Protein AF-A0A6A1Q1A0-F1 (afdb_monomer_lite)

Secondary structure (DSSP, 8-state):
-PPPPEEE-SSS-HHHHHHHHHHHHTT--HHHHHHHHHHHHHH-TT---EEEEE-TTS-EEEEE--BTTB-EEEEEE--TTT-S-EEEEEE--

Foldseek 3Di:
DQQAKDKDWPDDPPVLRVVLSVCVVVVHDVVVSQVSQLVVCVVVVPDKIKMKIAHRVGDIDMHIHDDPVDFKDWDWDDDPVVNDIDIDIDGHD

Sequence (93 aa):
SSLLPLVLNTWPFKNAIEAVWRTVASGGSLLDAVEMITGIQKYFPKFFGAVIYSNVTGSYDAAYSKLPTFSQFSFIIYNFLKNSPTEEKVHCI

pLDDT: mean 77.07, std 7.82, range [47.56, 91.5]

Structure (mmCIF, N/CA/C/O backbone):
data_AF-A0A6A1Q1A0-F1
#
_entry.id   AF-A0A6A1Q1A0-F1
#
loop_
_atom_site.group_PDB
_atom_site.id
_atom_site.type_symbol
_atom_site.label_atom_id
_atom_site.label_alt_id
_atom_site.label_comp_id
_atom_site.label_asym_id
_atom_site.label_entity_id
_atom_site.label_seq_id
_atom_site.pdbx_PDB_ins_code
_atom_site.Cartn_x
_atom_site.Cartn_y
_atom_site.Cartn_z
_atom_site.occupancy
_atom_site.B_iso_or_equiv
_atom_site.auth_seq_id
_atom_site.auth_comp_id
_atom_site.auth_asym_id
_atom_site.auth_atom_id
_atom_site.pdbx_PDB_model_num
ATOM 1 N N . SER A 1 1 ? 1.023 3.971 -26.079 1.00 47.56 1 SER A N 1
ATOM 2 C CA . SER A 1 1 ? 0.522 3.458 -24.792 1.00 47.56 1 SER A CA 1
ATOM 3 C C . SER A 1 1 ? 1.052 4.372 -23.704 1.00 47.56 1 SER A C 1
ATOM 5 O O . SER A 1 1 ? 2.265 4.432 -23.550 1.00 47.56 1 SER A O 1
ATOM 7 N N . SER A 1 2 ? 0.210 5.178 -23.056 1.00 56.06 2 SER A N 1
ATOM 8 C CA . SER A 1 2 ? 0.619 5.958 -21.881 1.00 56.06 2 SER A CA 1
ATOM 9 C C . SER A 1 2 ? 0.4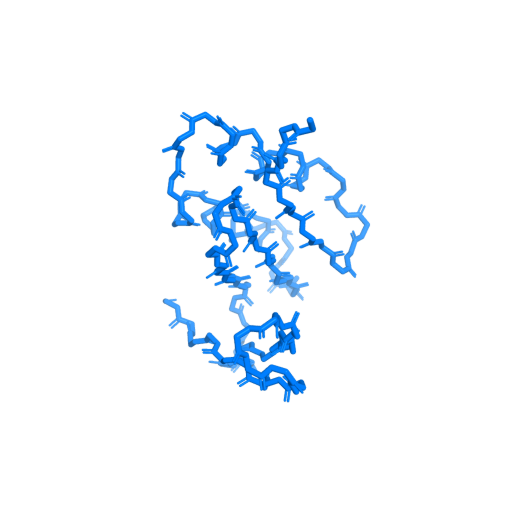27 5.074 -20.656 1.00 56.06 2 SER A C 1
ATOM 11 O O . SER A 1 2 ? -0.694 4.631 -20.405 1.00 56.06 2 SER A O 1
ATOM 13 N N . LEU A 1 3 ? 1.504 4.783 -19.925 1.00 64.44 3 LEU A N 1
ATOM 14 C CA . LEU A 1 3 ? 1.387 4.149 -18.616 1.00 64.44 3 LEU A CA 1
ATOM 15 C C . LEU A 1 3 ? 0.528 5.082 -17.762 1.00 64.44 3 LEU A C 1
ATOM 17 O O . LEU A 1 3 ? 0.806 6.274 -17.700 1.00 64.44 3 LEU A O 1
ATOM 21 N N . LEU A 1 4 ? -0.563 4.569 -17.207 1.00 65.25 4 LEU A N 1
ATOM 22 C CA . LEU A 1 4 ? -1.337 5.277 -16.199 1.00 65.25 4 LEU A CA 1
ATOM 23 C C . LEU A 1 4 ? -0.813 4.841 -14.833 1.00 65.25 4 LEU A C 1
ATOM 25 O O . LEU A 1 4 ? -0.296 3.723 -14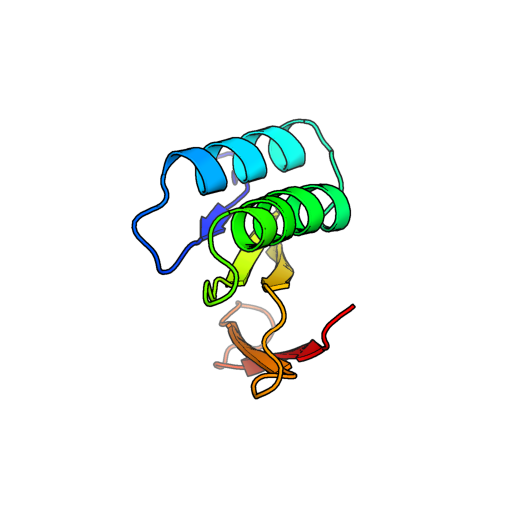.719 1.00 65.25 4 LEU A O 1
ATOM 29 N N . PRO A 1 5 ? -0.923 5.694 -13.804 1.00 72.06 5 PRO A N 1
ATOM 30 C CA . PRO A 1 5 ? -0.660 5.231 -12.460 1.00 72.06 5 PRO A CA 1
ATOM 31 C C . PRO A 1 5 ? -1.514 3.990 -12.143 1.00 72.06 5 PRO A C 1
ATOM 33 O O . PRO A 1 5 ? -2.5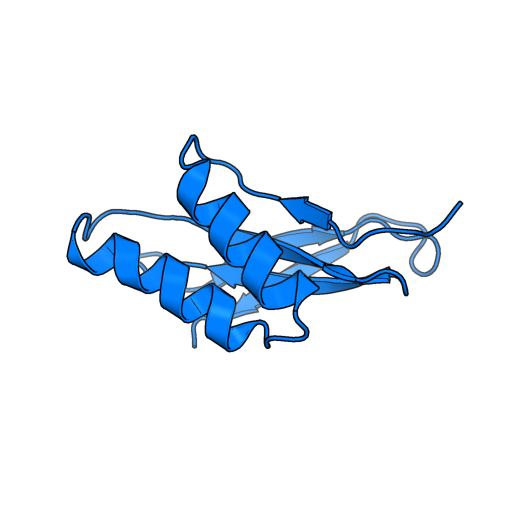48 3.750 -12.771 1.00 72.06 5 PRO A O 1
ATOM 36 N N . LEU A 1 6 ? -1.094 3.189 -11.171 1.00 78.50 6 LEU A N 1
ATOM 37 C CA . LEU A 1 6 ? -1.867 2.054 -10.672 1.00 78.50 6 LEU A CA 1
ATOM 38 C C . LEU A 1 6 ? -2.051 2.222 -9.172 1.00 78.50 6 LEU A C 1
ATOM 40 O O . LEU A 1 6 ? -1.100 2.517 -8.453 1.00 78.50 6 LEU A O 1
ATOM 44 N N . VAL A 1 7 ? -3.283 2.033 -8.710 1.00 75.62 7 VAL A N 1
ATOM 45 C CA . VAL A 1 7 ? -3.629 2.044 -7.291 1.00 75.62 7 VAL A CA 1
ATOM 46 C C . VAL A 1 7 ? -4.301 0.713 -6.973 1.00 75.62 7 VAL A C 1
ATOM 48 O O . VAL A 1 7 ? -5.277 0.337 -7.621 1.00 75.62 7 VAL A O 1
ATOM 51 N N . LEU A 1 8 ? -3.764 -0.008 -5.990 1.00 77.06 8 LEU A N 1
ATOM 52 C CA . LEU A 1 8 ? -4.235 -1.330 -5.579 1.00 77.06 8 LEU A CA 1
ATOM 53 C C . LEU A 1 8 ? -4.770 -1.282 -4.146 1.00 77.06 8 LEU A C 1
ATOM 55 O O . LEU A 1 8 ? -4.129 -0.725 -3.252 1.00 77.06 8 LEU A O 1
ATOM 59 N N . ASN A 1 9 ? -5.924 -1.913 -3.923 1.00 72.62 9 ASN A N 1
ATOM 60 C CA . ASN A 1 9 ? -6.462 -2.198 -2.597 1.00 72.62 9 ASN A CA 1
ATOM 61 C C . ASN A 1 9 ? -6.769 -3.688 -2.426 1.00 72.62 9 ASN A C 1
ATOM 63 O O . ASN A 1 9 ? -7.049 -4.400 -3.386 1.00 72.62 9 ASN A O 1
ATOM 67 N N . THR A 1 10 ? -6.759 -4.156 -1.180 1.00 69.88 10 THR A N 1
ATOM 68 C CA . THR A 1 10 ? -7.060 -5.555 -0.831 1.00 69.88 10 THR A CA 1
ATOM 69 C C . THR A 1 10 ? -8.435 -5.721 -0.166 1.00 69.88 10 THR A C 1
ATOM 71 O O . THR A 1 10 ? -8.701 -6.736 0.473 1.00 69.88 10 THR A O 1
ATOM 74 N N . TRP A 1 11 ? -9.336 -4.739 -0.307 1.00 73.50 11 TRP A N 1
ATOM 75 C CA . TRP A 1 11 ? -10.626 -4.677 0.402 1.00 73.50 11 TRP A CA 1
ATOM 76 C C . TRP A 1 11 ? -11.776 -4.115 -0.457 1.00 73.50 11 TRP A C 1
ATOM 78 O O . TRP A 1 11 ? -11.540 -3.408 -1.437 1.00 73.50 11 TRP A O 1
ATOM 88 N N . PRO A 1 12 ? -13.052 -4.334 -0.078 1.00 73.44 12 PRO A N 1
ATOM 89 C CA . PRO A 1 12 ? -14.216 -3.949 -0.888 1.00 73.44 12 PRO A CA 1
ATOM 90 C C . PRO A 1 12 ? -14.653 -2.468 -0.759 1.00 73.44 12 PRO A C 1
ATOM 92 O O . PRO A 1 12 ? -15.814 -2.143 -0.990 1.00 73.44 12 PRO A O 1
ATOM 95 N N . PHE A 1 13 ? -13.748 -1.541 -0.428 1.00 74.19 13 PHE A N 1
ATOM 96 C CA . PHE A 1 13 ? -14.035 -0.095 -0.318 1.00 74.19 13 PHE A CA 1
ATOM 97 C C . PHE A 1 13 ? -13.660 0.640 -1.610 1.00 74.19 13 PHE A C 1
ATOM 99 O O . PHE A 1 13 ? -12.636 1.319 -1.687 1.00 74.19 13 PHE A O 1
ATOM 106 N N . LYS A 1 14 ? -14.506 0.501 -2.637 1.00 77.75 14 LYS A N 1
ATOM 107 C CA . LYS A 1 14 ? -14.281 1.087 -3.973 1.00 77.75 14 LYS A CA 1
ATOM 108 C C . LYS A 1 14 ? -14.205 2.619 -3.956 1.00 77.75 14 LYS A C 1
ATOM 110 O O . LYS A 1 14 ? -13.340 3.195 -4.600 1.00 77.75 14 LYS A O 1
ATOM 115 N N . ASN A 1 15 ? -15.042 3.281 -3.160 1.00 79.75 15 ASN A N 1
ATOM 116 C CA . ASN A 1 15 ? -15.048 4.748 -3.094 1.00 79.75 15 ASN A CA 1
ATOM 117 C C . ASN A 1 15 ? -13.740 5.304 -2.514 1.00 79.75 15 ASN A C 1
ATOM 119 O O . ASN A 1 15 ? -13.261 6.344 -2.952 1.00 79.75 15 ASN A O 1
ATOM 123 N N . ALA A 1 16 ? -13.144 4.593 -1.551 1.00 72.50 16 ALA A N 1
ATOM 124 C CA . ALA A 1 16 ? -11.870 4.990 -0.962 1.00 72.50 16 ALA A CA 1
ATOM 125 C C . ALA A 1 16 ? -10.739 4.911 -1.994 1.00 72.50 16 ALA A C 1
ATOM 127 O O . ALA A 1 16 ? -9.929 5.827 -2.087 1.00 72.50 16 ALA A O 1
ATOM 128 N N . ILE A 1 17 ? -10.715 3.848 -2.809 1.00 77.12 17 ILE A N 1
ATOM 129 C CA . ILE A 1 17 ? -9.669 3.689 -3.822 1.00 77.12 17 ILE A CA 1
ATOM 130 C C . ILE A 1 17 ? -9.833 4.661 -4.990 1.00 77.12 17 ILE A C 1
ATOM 132 O O . ILE A 1 17 ? -8.842 5.161 -5.511 1.00 77.12 17 ILE A O 1
ATOM 136 N N . GLU A 1 18 ? -11.072 4.996 -5.353 1.00 81.56 18 GLU A N 1
ATOM 137 C CA . GLU A 1 18 ? -11.357 6.038 -6.340 1.00 81.56 18 GLU A CA 1
ATOM 138 C C . GLU A 1 18 ? -10.916 7.424 -5.849 1.00 81.56 18 GLU A C 1
ATOM 140 O O . GLU A 1 18 ? -10.356 8.202 -6.619 1.00 81.56 18 GLU A O 1
ATOM 145 N N . ALA A 1 19 ? -11.127 7.732 -4.568 1.00 78.38 19 ALA A N 1
ATOM 146 C CA . ALA A 1 19 ? -10.675 8.990 -3.984 1.00 78.38 19 ALA A CA 1
ATOM 147 C C . ALA A 1 19 ? -9.141 9.089 -3.990 1.00 78.38 19 ALA A C 1
ATOM 149 O O . ALA A 1 19 ? -8.601 10.089 -4.459 1.00 78.38 19 ALA A O 1
ATOM 150 N N . VAL A 1 20 ? -8.441 8.020 -3.589 1.00 77.38 20 VAL A N 1
ATOM 151 C CA . VAL A 1 20 ? -6.973 7.950 -3.674 1.00 77.38 20 VAL A CA 1
ATOM 152 C C . VAL A 1 20 ? -6.493 8.106 -5.117 1.00 77.38 20 VAL A C 1
ATOM 154 O O . VAL A 1 20 ? -5.589 8.897 -5.380 1.00 77.38 20 VAL A O 1
ATOM 157 N N . TRP A 1 21 ? -7.123 7.407 -6.067 1.00 80.94 21 TRP A N 1
ATOM 158 C CA . TRP A 1 21 ? -6.823 7.554 -7.490 1.00 80.94 21 TRP A CA 1
ATOM 159 C C . TRP A 1 21 ? -6.926 9.007 -7.948 1.00 80.94 21 TRP A C 1
ATOM 161 O O . TRP A 1 21 ? -5.998 9.514 -8.568 1.00 80.94 21 TRP A O 1
ATOM 171 N N . ARG A 1 22 ? -8.035 9.684 -7.628 1.00 82.69 22 ARG A N 1
ATOM 172 C CA . ARG A 1 22 ? -8.263 11.082 -8.014 1.00 82.69 22 ARG A CA 1
ATOM 173 C C . ARG A 1 22 ? -7.203 12.006 -7.425 1.00 82.69 22 ARG A C 1
ATOM 175 O O . ARG A 1 22 ? -6.653 12.805 -8.175 1.00 82.69 22 ARG A O 1
ATOM 182 N N . THR A 1 23 ? -6.885 11.859 -6.136 1.00 79.69 23 THR A N 1
ATOM 183 C CA . THR A 1 23 ? -5.845 12.643 -5.453 1.00 79.69 23 THR A CA 1
ATOM 184 C C . THR A 1 23 ? -4.511 12.523 -6.179 1.00 79.69 23 THR A C 1
ATOM 186 O O . THR A 1 23 ? -3.914 13.532 -6.560 1.00 79.69 23 THR A O 1
ATOM 189 N N . VAL A 1 24 ? -4.075 11.295 -6.457 1.00 74.50 24 VAL A N 1
ATOM 190 C CA . VAL A 1 24 ? -2.770 11.067 -7.081 1.00 74.50 24 VAL A CA 1
ATOM 191 C C . VAL A 1 24 ? -2.771 11.444 -8.567 1.00 74.50 24 VAL A C 1
ATOM 193 O O . VAL A 1 24 ? -1.813 12.038 -9.056 1.00 74.50 24 VAL A O 1
ATOM 196 N N . ALA A 1 25 ? -3.869 11.193 -9.286 1.00 77.81 25 ALA A N 1
ATOM 197 C CA . ALA A 1 25 ? -4.035 11.613 -10.677 1.00 77.81 25 ALA A CA 1
ATOM 198 C C . ALA A 1 25 ? -4.033 13.144 -10.840 1.00 77.81 25 ALA A C 1
ATOM 200 O O . ALA A 1 25 ? -3.601 13.639 -11.878 1.00 77.81 25 ALA A O 1
ATOM 201 N N . SER A 1 26 ? -4.470 13.897 -9.823 1.00 80.25 26 SER A N 1
ATOM 202 C CA . SER A 1 26 ? -4.387 15.364 -9.800 1.00 80.25 26 SER A CA 1
ATOM 203 C C . SER A 1 26 ? -3.023 15.921 -9.368 1.00 80.25 26 SER A C 1
ATOM 205 O O . SER A 1 26 ? -2.873 17.135 -9.275 1.00 80.25 26 SER A O 1
ATOM 207 N N . GLY A 1 27 ? -2.029 15.062 -9.112 1.00 75.06 27 GLY A N 1
ATOM 208 C CA . GLY A 1 27 ? -0.699 15.468 -8.642 1.00 75.06 27 GLY A CA 1
ATOM 209 C C . GLY A 1 27 ? -0.583 15.638 -7.124 1.00 75.06 27 GLY A C 1
ATOM 210 O O . GLY A 1 27 ? 0.393 16.220 -6.656 1.00 75.06 27 GLY A O 1
ATOM 211 N N . GLY A 1 28 ? -1.563 15.146 -6.359 1.00 71.81 28 GLY A N 1
ATOM 212 C CA . GLY A 1 28 ? -1.509 15.086 -4.899 1.00 71.81 28 GLY A CA 1
ATOM 213 C C . GLY A 1 28 ? -0.465 14.086 -4.397 1.00 71.81 28 GLY A C 1
ATOM 214 O O . GLY A 1 28 ? -0.023 13.193 -5.125 1.00 71.81 28 GLY A O 1
ATOM 215 N N . SER A 1 29 ? -0.057 14.250 -3.142 1.00 70.94 29 SER A N 1
ATOM 216 C CA . SER A 1 29 ? 0.975 13.431 -2.512 1.00 70.94 29 SER A CA 1
ATOM 217 C C . SER A 1 29 ? 0.416 12.112 -1.970 1.00 70.94 29 SER A C 1
ATOM 219 O O . SER A 1 29 ? -0.789 11.943 -1.769 1.00 70.94 29 SER A O 1
ATOM 221 N N . LEU A 1 30 ? 1.306 11.159 -1.684 1.00 68.25 30 LEU A N 1
ATOM 222 C CA . LEU A 1 30 ? 0.914 9.919 -1.015 1.00 68.25 30 LEU A CA 1
ATOM 223 C C . LEU A 1 30 ? 0.366 10.181 0.395 1.00 68.25 30 LEU A C 1
ATOM 225 O O . LEU A 1 30 ? -0.530 9.471 0.839 1.00 68.25 30 LEU A O 1
ATOM 229 N N . LEU A 1 31 ? 0.873 11.216 1.074 1.00 69.62 31 LEU A N 1
ATOM 230 C CA . LEU A 1 31 ? 0.405 11.626 2.396 1.00 69.62 31 LEU A CA 1
ATOM 231 C C . LEU A 1 31 ? -1.088 11.980 2.365 1.00 69.62 31 LEU A C 1
ATOM 233 O O . LEU A 1 31 ? -1.847 11.487 3.195 1.00 69.62 31 LEU A O 1
ATOM 237 N N . ASP A 1 32 ? -1.521 12.712 1.336 1.00 72.00 32 ASP A N 1
ATOM 238 C CA . ASP A 1 32 ? -2.929 13.081 1.134 1.00 72.00 32 ASP A CA 1
ATOM 239 C C . ASP A 1 32 ? -3.821 11.837 0.943 1.00 72.00 32 ASP A C 1
ATOM 241 O O . ASP A 1 32 ? -4.958 11.773 1.415 1.00 72.00 32 ASP A O 1
ATOM 245 N N . ALA A 1 33 ? -3.297 10.802 0.277 1.00 69.56 33 ALA A N 1
ATOM 246 C CA . ALA A 1 33 ? -3.981 9.518 0.133 1.00 69.56 33 ALA A CA 1
ATOM 247 C C . ALA A 1 33 ? -4.039 8.727 1.455 1.00 69.56 33 ALA A C 1
ATOM 249 O O . ALA A 1 33 ? -5.048 8.074 1.734 1.00 69.56 33 ALA A O 1
ATOM 250 N N . VAL A 1 34 ? -2.989 8.796 2.284 1.00 68.31 34 VAL A N 1
ATOM 251 C CA . VAL A 1 34 ? -2.947 8.162 3.615 1.00 68.31 34 VAL A CA 1
ATOM 252 C C . VAL A 1 34 ? -3.998 8.771 4.533 1.00 68.31 34 VAL A C 1
ATOM 254 O O . VAL A 1 34 ? -4.741 8.032 5.181 1.00 68.31 34 VAL A O 1
ATOM 257 N N . GLU A 1 35 ? -4.101 10.100 4.562 1.00 72.62 35 GLU A N 1
ATOM 258 C CA . GLU A 1 35 ? -5.077 10.820 5.385 1.00 72.62 35 GLU A CA 1
ATOM 259 C C . GLU A 1 35 ? -6.524 10.419 5.062 1.00 72.62 35 GLU A C 1
ATOM 261 O O . GLU A 1 35 ? -7.371 10.309 5.953 1.00 72.62 35 GLU A O 1
ATOM 266 N N . MET A 1 36 ? -6.819 10.098 3.799 1.00 69.69 36 MET A N 1
ATOM 267 C CA . MET A 1 36 ? -8.134 9.570 3.429 1.00 69.69 36 MET A CA 1
ATOM 268 C C . MET A 1 36 ? -8.399 8.172 4.008 1.00 69.69 36 MET A C 1
ATOM 270 O O . MET A 1 36 ? -9.518 7.887 4.442 1.00 69.69 36 MET A O 1
ATOM 274 N N . ILE A 1 37 ? -7.389 7.298 4.049 1.00 70.06 37 ILE A N 1
ATOM 275 C CA . ILE A 1 37 ? -7.509 5.944 4.615 1.00 70.06 37 ILE A CA 1
ATOM 276 C C . ILE A 1 37 ? -7.648 6.012 6.140 1.00 70.06 37 ILE A C 1
ATOM 278 O O . ILE A 1 37 ? -8.484 5.310 6.713 1.00 70.06 37 ILE A O 1
ATOM 282 N N . THR A 1 38 ? -6.876 6.869 6.815 1.00 68.81 38 THR A N 1
ATOM 283 C CA . THR A 1 38 ? -6.993 7.067 8.271 1.00 68.81 38 THR A CA 1
ATOM 284 C C . THR A 1 38 ? -8.339 7.693 8.645 1.00 68.81 38 THR A C 1
ATOM 286 O O . THR A 1 38 ? -8.910 7.348 9.681 1.00 68.81 38 THR A O 1
ATOM 289 N N . GLY A 1 39 ? -8.934 8.501 7.761 1.00 71.25 39 GLY A N 1
ATOM 290 C CA . GLY A 1 39 ? -10.307 8.989 7.899 1.00 71.25 39 GLY A CA 1
ATOM 291 C C . GLY A 1 39 ? -11.355 7.875 8.048 1.00 71.25 39 GLY A C 1
ATOM 292 O O . GLY A 1 39 ? -12.324 8.041 8.790 1.00 71.25 39 GLY A O 1
ATOM 293 N N . ILE A 1 40 ? -11.147 6.706 7.428 1.00 71.00 40 ILE A N 1
ATOM 294 C CA . ILE A 1 40 ? -12.027 5.532 7.588 1.00 71.00 40 ILE A CA 1
ATOM 295 C C . ILE A 1 40 ? -11.934 4.977 9.012 1.00 71.00 40 ILE A C 1
ATOM 297 O O . ILE A 1 40 ? -12.953 4.581 9.583 1.00 71.00 40 ILE A O 1
ATOM 301 N N . GLN A 1 41 ? -10.746 5.002 9.627 1.00 70.88 41 GLN A N 1
ATOM 302 C CA . GLN A 1 41 ? -10.550 4.507 10.994 1.00 70.88 41 GLN A CA 1
ATOM 303 C C . GLN A 1 41 ? -11.331 5.312 12.035 1.00 70.88 41 GLN A C 1
ATOM 305 O O . GLN A 1 41 ? -11.704 4.763 13.069 1.00 70.88 41 GLN A O 1
ATOM 310 N N . LYS A 1 42 ? -11.661 6.579 11.750 1.00 75.75 42 LYS A N 1
ATOM 311 C CA . LYS A 1 42 ? -12.540 7.383 12.611 1.00 75.75 42 LYS A CA 1
ATOM 312 C C . LYS A 1 42 ? -13.925 6.749 12.788 1.00 75.75 42 LYS A C 1
ATOM 314 O O . LYS A 1 42 ? -14.498 6.832 13.870 1.00 75.75 42 LYS A O 1
ATOM 319 N N . TYR A 1 43 ? -14.455 6.121 11.739 1.00 79.19 43 TYR A N 1
ATOM 320 C CA . TYR A 1 43 ? -15.770 5.469 11.749 1.00 79.19 43 TYR A CA 1
ATOM 321 C C . TYR A 1 43 ? -15.671 3.960 12.004 1.00 79.19 43 TYR A C 1
ATOM 323 O O . TYR A 1 43 ? -16.589 3.359 12.558 1.00 79.19 43 TYR A O 1
ATOM 331 N N . PHE A 1 44 ? -14.539 3.356 11.643 1.00 77.62 44 PHE A N 1
ATOM 332 C CA . PHE A 1 44 ? -14.256 1.935 11.805 1.00 77.62 44 PHE A CA 1
ATOM 333 C C . PHE A 1 44 ? -12.914 1.752 12.535 1.00 77.62 44 PHE A C 1
ATOM 335 O O . PHE A 1 44 ? -11.911 1.434 11.907 1.00 77.62 44 PHE A O 1
ATOM 342 N N . PRO A 1 45 ? -12.853 1.907 13.869 1.00 74.81 45 PRO A N 1
ATOM 343 C CA . PRO A 1 45 ? -11.589 1.941 14.625 1.00 74.81 45 PRO A CA 1
ATOM 344 C C . PRO A 1 45 ? -10.790 0.628 14.619 1.00 74.81 45 PRO A C 1
ATOM 346 O O . PRO A 1 45 ? -9.629 0.605 15.011 1.00 74.81 45 PRO A O 1
ATOM 349 N N . LYS A 1 46 ? -11.398 -0.475 14.170 1.00 73.88 46 LYS A N 1
ATOM 350 C CA . LYS A 1 46 ? -10.732 -1.773 13.958 1.00 73.88 46 LYS A CA 1
ATOM 351 C C . LYS A 1 46 ? -10.380 -2.031 12.489 1.00 73.88 46 LYS A C 1
ATOM 353 O O . LYS A 1 46 ? -9.975 -3.137 12.146 1.00 73.88 46 LYS A O 1
ATOM 358 N N . PHE A 1 47 ? -10.592 -1.049 11.615 1.00 75.75 47 PHE A N 1
ATOM 359 C CA . PHE A 1 47 ? -10.296 -1.168 10.198 1.00 75.75 47 PHE A CA 1
ATOM 360 C C . PHE A 1 47 ? -8.788 -1.245 9.973 1.00 75.75 47 PHE A C 1
ATOM 362 O O . PHE A 1 47 ? -8.027 -0.410 10.470 1.00 75.75 47 PHE A O 1
ATOM 369 N N . PHE A 1 48 ? -8.406 -2.251 9.190 1.00 77.31 48 PHE A N 1
ATOM 370 C CA . PHE A 1 48 ? -7.089 -2.388 8.602 1.00 77.31 48 PHE A CA 1
ATOM 371 C C . PHE A 1 48 ? -7.189 -2.242 7.080 1.00 77.31 48 PHE A C 1
ATOM 373 O O . PHE A 1 48 ? -7.962 -2.960 6.444 1.00 77.31 48 PHE A O 1
ATOM 380 N N . GLY A 1 49 ? -6.376 -1.366 6.499 1.00 76.44 49 GLY A N 1
ATOM 381 C CA . GLY A 1 49 ? -6.192 -1.238 5.059 1.00 76.44 49 GLY A CA 1
ATOM 382 C C . GLY A 1 49 ? -4.813 -0.675 4.719 1.00 76.44 49 GLY A C 1
ATOM 383 O O . GLY A 1 49 ? -4.297 0.167 5.441 1.00 76.44 49 GLY A O 1
ATOM 384 N N . ALA A 1 50 ? -4.224 -1.145 3.624 1.00 80.06 50 ALA A N 1
ATOM 385 C CA . ALA A 1 50 ? -2.954 -0.716 3.044 1.00 80.06 50 ALA A CA 1
ATOM 386 C C . ALA A 1 50 ? -2.999 -0.482 1.518 1.00 80.06 50 ALA A C 1
ATOM 388 O O . ALA A 1 50 ? -3.333 -1.391 0.756 1.00 80.06 50 ALA A O 1
ATOM 389 N N . VAL A 1 51 ? -2.796 0.753 1.062 1.00 79.25 51 VAL A N 1
ATOM 390 C CA . VAL A 1 51 ? -2.840 1.121 -0.358 1.00 79.25 51 VAL A CA 1
ATOM 391 C C . VAL A 1 51 ? -1.433 1.096 -0.919 1.00 79.25 51 VAL A C 1
ATOM 393 O O . VAL A 1 51 ? -0.511 1.608 -0.291 1.00 79.25 51 VAL A O 1
ATOM 396 N N . ILE A 1 52 ? -1.291 0.526 -2.112 1.00 83.69 52 ILE A N 1
ATOM 397 C CA . ILE A 1 52 ? -0.050 0.554 -2.886 1.00 83.69 52 ILE A CA 1
ATOM 398 C C . ILE A 1 52 ? -0.316 1.363 -4.150 1.00 83.69 52 ILE A C 1
ATOM 400 O O . ILE A 1 52 ? -1.310 1.139 -4.847 1.00 83.69 52 ILE A O 1
ATOM 404 N N . TYR A 1 53 ? 0.577 2.299 -4.433 1.00 80.88 53 TYR A N 1
ATOM 405 C CA . TYR A 1 53 ? 0.544 3.171 -5.592 1.00 80.88 53 TYR A CA 1
ATOM 406 C C . TYR A 1 53 ? 1.801 2.969 -6.436 1.00 80.88 53 TYR A C 1
ATOM 408 O O . TYR A 1 53 ? 2.896 2.832 -5.897 1.00 80.88 53 TYR A O 1
ATOM 416 N N . SER A 1 54 ? 1.660 3.014 -7.759 1.00 81.94 54 SER A N 1
ATOM 417 C CA . SER A 1 54 ? 2.784 3.188 -8.676 1.00 81.94 54 SER A CA 1
ATOM 418 C C . SER A 1 54 ? 2.492 4.256 -9.718 1.00 81.94 54 SER A C 1
ATOM 420 O O . SER A 1 54 ? 1.396 4.299 -10.277 1.00 81.94 54 SER A O 1
ATOM 422 N N . ASN A 1 55 ? 3.483 5.085 -10.027 1.00 76.31 55 ASN A N 1
ATOM 423 C CA . ASN A 1 55 ? 3.393 6.101 -11.064 1.00 76.31 55 ASN A CA 1
ATOM 424 C C . ASN A 1 55 ? 3.771 5.546 -12.451 1.00 76.31 55 ASN A C 1
ATOM 426 O O . ASN A 1 55 ? 4.200 4.403 -12.616 1.00 76.31 55 ASN A O 1
ATOM 430 N N . VAL A 1 56 ? 3.654 6.404 -13.463 1.00 77.44 56 VAL A N 1
ATOM 431 C CA . VAL A 1 56 ? 3.916 6.064 -14.871 1.00 77.44 56 VAL A CA 1
ATOM 432 C C . VAL A 1 56 ? 5.393 5.789 -15.172 1.00 77.44 56 VAL A C 1
ATOM 434 O O . VAL A 1 56 ? 5.705 5.172 -16.186 1.00 77.44 56 VAL A O 1
ATOM 437 N N . THR A 1 57 ? 6.305 6.236 -14.303 1.00 80.00 57 THR A N 1
ATOM 438 C CA . THR A 1 57 ? 7.749 5.983 -14.413 1.00 80.00 57 THR A CA 1
ATOM 439 C C . THR A 1 57 ? 8.177 4.713 -13.675 1.00 80.00 57 THR A C 1
ATOM 441 O O . THR A 1 57 ? 9.360 4.385 -13.672 1.00 80.00 57 THR A O 1
ATOM 444 N N . GLY A 1 58 ? 7.239 3.991 -13.050 1.00 76.06 58 GLY A N 1
ATOM 445 C CA . GLY A 1 58 ? 7.509 2.776 -12.282 1.00 76.06 58 GLY A CA 1
ATOM 446 C C . GLY A 1 58 ? 7.990 3.018 -10.849 1.00 76.06 58 GLY A C 1
ATOM 447 O O . GLY A 1 58 ? 8.347 2.060 -10.167 1.00 76.06 58 GLY A O 1
ATOM 448 N N . SER A 1 59 ? 7.993 4.266 -10.372 1.00 81.44 59 SER A N 1
ATOM 449 C CA . SER A 1 59 ? 8.162 4.559 -8.946 1.00 81.44 59 SER A CA 1
ATOM 450 C C . SER A 1 59 ? 6.916 4.098 -8.202 1.00 81.44 59 SER A C 1
ATOM 452 O O . SER A 1 59 ? 5.805 4.247 -8.708 1.00 81.44 59 SER A O 1
ATOM 454 N N . TYR A 1 60 ? 7.091 3.553 -7.008 1.00 83.38 60 TYR A N 1
ATOM 455 C CA . TYR A 1 60 ? 6.004 3.021 -6.200 1.00 83.38 60 TYR A CA 1
ATOM 456 C C . TYR A 1 60 ? 6.140 3.467 -4.754 1.00 83.38 60 TYR A C 1
ATOM 458 O O . TYR A 1 60 ? 7.238 3.778 -4.298 1.00 83.38 60 TYR A O 1
ATOM 466 N N . ASP A 1 61 ? 5.016 3.477 -4.051 1.00 82.75 61 ASP A N 1
ATOM 467 C CA . ASP A 1 61 ? 4.956 3.748 -2.623 1.00 82.75 61 ASP A CA 1
ATOM 468 C C . ASP A 1 61 ? 3.717 3.079 -2.014 1.00 82.75 61 ASP A C 1
ATOM 470 O O . ASP A 1 61 ? 2.806 2.653 -2.734 1.00 82.75 61 ASP A O 1
ATOM 474 N N . ALA A 1 62 ? 3.676 2.957 -0.693 1.00 83.88 62 ALA A N 1
ATOM 475 C CA . ALA A 1 62 ? 2.559 2.352 0.006 1.00 83.88 62 ALA A CA 1
ATOM 476 C C . ALA A 1 62 ? 2.257 3.050 1.330 1.00 83.88 62 ALA A C 1
ATOM 478 O O . ALA A 1 62 ? 3.106 3.656 1.971 1.00 83.88 62 ALA A O 1
ATOM 479 N N . ALA A 1 63 ? 1.011 2.929 1.757 1.00 80.00 63 ALA A N 1
ATOM 480 C CA . ALA A 1 63 ? 0.503 3.513 2.982 1.00 80.00 63 ALA A CA 1
ATOM 481 C C . ALA A 1 63 ? -0.465 2.552 3.642 1.00 80.00 63 ALA A C 1
ATOM 483 O O . ALA A 1 63 ? -1.143 1.804 2.947 1.00 80.00 63 ALA A O 1
ATOM 484 N N . TYR A 1 64 ? -0.585 2.581 4.964 1.00 80.88 64 TYR A N 1
ATOM 485 C CA . TYR A 1 64 ? -1.533 1.722 5.660 1.00 80.88 64 TYR A CA 1
ATOM 486 C C . TYR A 1 64 ? -2.077 2.358 6.929 1.00 80.88 64 TYR A C 1
ATOM 488 O O . TYR A 1 64 ? -1.508 3.281 7.502 1.00 80.88 64 TYR A O 1
ATOM 496 N N . SER A 1 65 ? -3.216 1.839 7.358 1.00 76.81 65 SER A N 1
ATOM 497 C CA . SER A 1 65 ? -3.932 2.265 8.540 1.00 76.81 65 SER A CA 1
ATOM 498 C C . SER A 1 65 ? -3.326 1.614 9.787 1.00 76.81 65 SER A C 1
ATOM 500 O O . SER A 1 65 ? -3.191 0.386 9.847 1.00 76.81 65 SER A O 1
ATOM 502 N N . LYS A 1 66 ? -3.002 2.413 10.803 1.00 73.50 66 LYS A N 1
ATOM 503 C CA . LYS A 1 66 ? -2.357 1.937 12.032 1.00 73.50 66 LYS A CA 1
ATOM 504 C C . LYS A 1 66 ? -3.301 1.084 12.870 1.00 73.50 66 LYS A C 1
ATOM 506 O O . LYS A 1 66 ? -4.416 1.509 13.160 1.00 73.50 66 LYS A O 1
ATOM 511 N N . LEU A 1 67 ? -2.836 -0.064 13.357 1.00 75.81 67 LEU A N 1
ATOM 512 C CA . LEU A 1 67 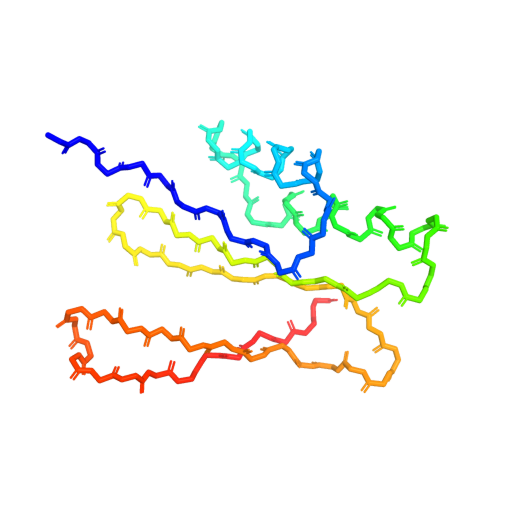? -3.496 -0.780 14.450 1.00 75.81 67 LEU A CA 1
ATOM 513 C C . LEU A 1 67 ? -2.514 -0.965 15.613 1.00 75.81 67 LEU A C 1
ATOM 515 O O . LEU A 1 67 ? -1.319 -1.117 15.369 1.00 75.81 67 LEU A O 1
ATOM 519 N N . PRO A 1 68 ? -2.974 -1.000 16.879 1.00 76.75 68 PRO A N 1
ATOM 520 C CA . PRO A 1 68 ? -2.088 -1.174 18.036 1.00 76.75 68 PRO A CA 1
ATOM 521 C C . PRO A 1 68 ? -1.205 -2.428 17.961 1.00 76.75 68 PRO A C 1
ATOM 523 O O . PRO A 1 68 ? -0.100 -2.444 18.489 1.00 76.75 68 PRO A O 1
ATOM 526 N N . THR A 1 69 ? -1.687 -3.473 17.287 1.00 77.50 69 THR A N 1
ATOM 527 C CA . THR A 1 69 ? -0.997 -4.756 17.107 1.00 77.50 69 THR A CA 1
ATOM 528 C C . THR A 1 69 ? -0.256 -4.867 15.772 1.00 77.50 69 THR A C 1
ATOM 530 O O . THR A 1 69 ? 0.277 -5.930 15.469 1.00 77.50 69 THR A O 1
ATOM 533 N N . PHE A 1 70 ? -0.251 -3.815 14.946 1.00 75.00 70 PHE A N 1
ATOM 534 C CA . PHE A 1 70 ? 0.304 -3.844 13.593 1.00 75.00 70 PHE A CA 1
ATOM 535 C C . PHE A 1 70 ? 1.068 -2.550 13.291 1.00 75.00 70 PHE A C 1
ATOM 537 O O . PHE A 1 70 ? 0.480 -1.508 13.000 1.00 75.00 70 PHE A O 1
ATOM 544 N N . SER A 1 71 ? 2.395 -2.628 13.380 1.00 75.19 71 SER A N 1
ATOM 545 C CA . SER A 1 71 ? 3.319 -1.491 13.261 1.00 75.19 71 SER A CA 1
ATOM 546 C C . SER A 1 71 ? 4.123 -1.466 11.958 1.00 75.19 71 SER A C 1
ATOM 548 O O . SER A 1 71 ? 4.961 -0.578 11.772 1.00 75.19 71 SER A O 1
ATOM 550 N N . GLN A 1 72 ? 3.902 -2.436 11.067 1.00 81.88 72 GLN A N 1
ATOM 551 C CA . GLN A 1 72 ? 4.620 -2.538 9.803 1.00 81.88 72 GLN A CA 1
ATOM 552 C C . GLN A 1 72 ? 3.755 -3.199 8.736 1.00 81.88 72 GLN A C 1
ATOM 554 O O . GLN A 1 72 ? 3.292 -4.320 8.929 1.00 81.88 72 GLN A O 1
ATOM 559 N N . PHE A 1 73 ? 3.621 -2.547 7.585 1.00 85.06 73 PHE A N 1
ATOM 560 C CA . PHE A 1 73 ? 3.043 -3.150 6.390 1.00 85.06 73 PHE A CA 1
ATOM 561 C C . PHE A 1 73 ? 4.153 -3.613 5.450 1.00 85.06 73 PHE A C 1
ATOM 563 O O . PHE A 1 73 ? 5.087 -2.858 5.187 1.00 85.06 73 PHE A O 1
ATOM 570 N N . SER A 1 74 ? 4.046 -4.842 4.945 1.00 88.69 74 SER A N 1
ATOM 571 C CA . SER A 1 74 ? 5.014 -5.405 3.999 1.00 88.69 74 SER A CA 1
ATOM 572 C C . SER A 1 74 ? 4.304 -5.808 2.712 1.00 88.69 74 SER A C 1
ATOM 574 O O . SER A 1 74 ? 3.191 -6.336 2.754 1.00 88.69 74 SER A O 1
ATOM 576 N N . PHE A 1 75 ? 4.941 -5.561 1.573 1.00 87.88 75 PHE A N 1
A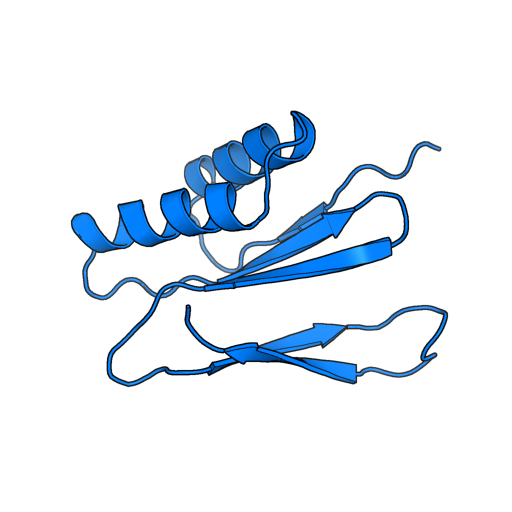TOM 577 C CA . PHE A 1 75 ? 4.421 -5.881 0.246 1.00 87.88 75 PHE A CA 1
ATOM 578 C C . PHE A 1 75 ? 5.551 -6.356 -0.666 1.00 87.88 75 PHE A C 1
ATOM 580 O O . PHE A 1 75 ? 6.719 -6.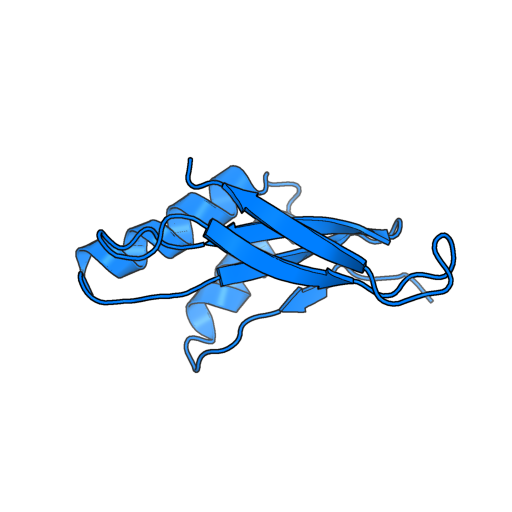086 -0.412 1.00 87.88 75 PHE A O 1
ATOM 587 N N . ILE A 1 76 ? 5.216 -7.100 -1.720 1.00 89.94 76 ILE A N 1
ATOM 588 C CA . ILE A 1 76 ? 6.202 -7.632 -2.666 1.00 89.94 76 ILE A CA 1
ATOM 589 C C . ILE A 1 76 ? 6.134 -6.826 -3.957 1.00 89.94 76 ILE A C 1
ATOM 591 O O . ILE A 1 76 ? 5.059 -6.658 -4.531 1.00 89.94 76 ILE A O 1
ATOM 595 N N . ILE A 1 77 ? 7.292 -6.383 -4.439 1.00 88.38 77 ILE A N 1
ATOM 596 C CA . ILE A 1 77 ? 7.458 -5.748 -5.743 1.00 88.38 77 ILE A CA 1
ATOM 597 C C . ILE A 1 77 ? 8.316 -6.634 -6.635 1.00 88.38 77 ILE A C 1
ATOM 599 O O . ILE A 1 77 ? 9.385 -7.098 -6.243 1.00 88.38 77 ILE A O 1
ATOM 603 N N . TYR A 1 78 ? 7.863 -6.820 -7.871 1.00 88.06 78 TYR A N 1
ATOM 604 C CA . TYR A 1 78 ? 8.662 -7.391 -8.944 1.00 88.06 78 TYR A CA 1
ATOM 605 C C . TYR A 1 78 ? 8.731 -6.355 -10.069 1.00 88.06 78 TYR A C 1
ATOM 607 O O . TYR A 1 78 ? 7.715 -5.991 -10.654 1.00 88.06 78 TYR A O 1
ATOM 615 N N . ASN A 1 79 ? 9.934 -5.857 -10.350 1.00 82.56 79 ASN A N 1
ATOM 616 C CA . ASN A 1 79 ? 10.200 -4.960 -11.469 1.00 82.56 79 ASN A CA 1
ATOM 617 C C . ASN A 1 79 ? 11.383 -5.458 -12.317 1.00 82.56 79 ASN A C 1
ATOM 619 O O . ASN A 1 79 ? 12.171 -6.304 -11.886 1.00 82.56 79 ASN A O 1
ATOM 623 N N . PHE A 1 80 ? 11.517 -4.899 -13.522 1.00 81.44 80 PHE A N 1
ATOM 624 C CA . PHE A 1 80 ? 12.589 -5.247 -14.460 1.00 81.44 80 PHE A CA 1
ATOM 625 C C . PHE A 1 80 ? 13.998 -4.913 -13.946 1.00 81.44 80 PHE A C 1
ATOM 627 O O . PHE A 1 80 ? 14.959 -5.515 -14.411 1.00 81.44 80 PHE A O 1
ATOM 634 N N . LEU A 1 81 ? 14.138 -3.984 -12.992 1.00 82.19 81 LEU A N 1
ATOM 635 C CA . LEU A 1 81 ? 15.442 -3.578 -12.455 1.00 82.19 81 LEU A CA 1
ATOM 636 C C . LEU A 1 81 ? 16.022 -4.636 -11.512 1.00 82.19 81 LEU A C 1
ATOM 638 O O . LEU A 1 81 ? 17.204 -4.950 -11.589 1.00 82.19 81 LEU A O 1
ATOM 642 N N . LYS A 1 82 ? 15.191 -5.184 -10.617 1.00 82.56 82 LYS A N 1
ATOM 643 C CA . LYS A 1 82 ? 15.608 -6.187 -9.625 1.00 82.56 82 LYS A CA 1
ATOM 644 C C . LYS A 1 82 ? 15.536 -7.618 -10.174 1.00 82.56 82 LYS A C 1
ATOM 646 O O . LYS A 1 82 ? 16.171 -8.511 -9.619 1.00 82.56 82 LYS A O 1
ATOM 651 N N . ASN A 1 83 ? 14.753 -7.836 -11.238 1.00 88.31 83 ASN A N 1
ATOM 652 C CA . ASN A 1 83 ? 14.512 -9.124 -11.905 1.00 88.31 83 ASN A CA 1
ATOM 653 C C . ASN A 1 83 ? 14.236 -10.303 -10.938 1.00 88.31 83 ASN A C 1
ATOM 655 O O . ASN A 1 83 ? 14.573 -11.453 -11.207 1.00 88.31 83 ASN A O 1
ATOM 659 N N . SER A 1 84 ? 13.678 -9.990 -9.768 1.00 90.31 84 SER A N 1
ATOM 660 C CA . SER A 1 84 ? 13.383 -10.913 -8.676 1.00 90.31 84 SER A CA 1
ATOM 661 C C . SER A 1 84 ? 12.357 -10.273 -7.727 1.00 90.31 84 SER A C 1
ATOM 663 O O . SER A 1 84 ? 12.315 -9.040 -7.617 1.00 90.31 84 SER A O 1
ATOM 665 N N . PRO A 1 85 ? 11.509 -11.068 -7.046 1.00 91.31 85 PRO A N 1
ATOM 666 C CA . PRO A 1 85 ? 10.574 -10.544 -6.055 1.00 91.31 85 PRO A CA 1
ATOM 667 C C . PRO A 1 85 ? 11.327 -9.930 -4.872 1.00 91.31 85 PRO A C 1
ATOM 669 O O . PRO A 1 85 ? 12.163 -10.589 -4.258 1.00 91.31 85 PRO A O 1
ATOM 672 N N . THR A 1 86 ? 11.024 -8.678 -4.540 1.00 90.75 86 THR A N 1
ATOM 673 C CA . THR A 1 86 ? 11.619 -7.970 -3.400 1.00 90.75 86 THR A CA 1
ATOM 674 C C . THR A 1 86 ? 10.544 -7.571 -2.403 1.00 90.75 86 THR A C 1
ATOM 676 O O . THR A 1 86 ? 9.536 -6.982 -2.789 1.00 90.75 86 THR A O 1
ATOM 679 N N . GLU A 1 87 ? 10.759 -7.890 -1.129 1.00 91.50 87 GLU A N 1
ATOM 680 C CA . GLU A 1 87 ? 9.904 -7.436 -0.034 1.00 91.50 87 GLU A CA 1
ATOM 681 C C . GLU A 1 87 ? 10.245 -5.985 0.329 1.00 91.50 87 GLU A C 1
ATOM 683 O O . GLU A 1 87 ? 11.395 -5.655 0.611 1.00 91.50 87 GLU A O 1
ATOM 688 N N . GLU A 1 88 ? 9.230 -5.131 0.333 1.00 90.38 88 GLU A N 1
ATOM 689 C CA . GLU A 1 88 ? 9.283 -3.730 0.731 1.00 90.38 88 GLU A CA 1
ATOM 690 C C . GLU A 1 88 ? 8.473 -3.549 2.016 1.00 90.38 88 GLU A C 1
ATOM 692 O O . GLU A 1 88 ? 7.458 -4.220 2.228 1.00 90.38 88 GLU A O 1
ATOM 697 N N . LYS A 1 89 ? 8.928 -2.650 2.892 1.00 88.06 89 LYS A N 1
ATOM 698 C CA . LYS A 1 89 ? 8.354 -2.441 4.227 1.00 88.06 89 LYS A CA 1
ATOM 699 C C . LYS A 1 89 ? 8.076 -0.965 4.446 1.00 88.06 89 LYS A C 1
ATOM 701 O O . LYS A 1 89 ? 8.980 -0.145 4.323 1.00 88.06 89 LYS A O 1
ATOM 706 N N . VAL A 1 90 ? 6.842 -0.640 4.819 1.00 82.50 90 VAL A N 1
ATOM 707 C CA . VAL A 1 90 ? 6.448 0.712 5.222 1.00 82.50 90 VAL A CA 1
ATOM 708 C C . VAL A 1 90 ? 6.223 0.729 6.724 1.00 82.50 90 VAL A C 1
ATOM 710 O O . VAL A 1 90 ? 5.430 -0.050 7.267 1.00 82.50 90 VAL A O 1
ATOM 713 N N . HIS A 1 91 ? 6.928 1.627 7.404 1.00 67.75 91 HIS A N 1
ATOM 714 C CA . HIS A 1 91 ? 6.688 1.917 8.810 1.00 67.75 91 HIS A CA 1
ATOM 715 C C . HIS A 1 91 ? 5.539 2.913 8.955 1.00 67.75 91 HIS A C 1
ATOM 717 O O . HIS A 1 91 ? 5.310 3.750 8.088 1.00 67.75 91 HIS A O 1
ATOM 723 N N . CYS A 1 92 ? 4.780 2.775 10.040 1.00 63.66 92 CYS A N 1
ATOM 724 C CA . CYS A 1 92 ? 3.674 3.680 10.331 1.00 63.66 92 CYS A CA 1
ATOM 725 C C . CYS A 1 92 ? 4.220 5.103 10.483 1.00 63.66 92 CYS A C 1
ATOM 727 O O . CYS A 1 92 ? 5.200 5.283 11.210 1.00 63.66 92 CYS A O 1
ATOM 729 N N . ILE A 1 93 ? 3.572 6.077 9.843 1.00 55.03 93 ILE A N 1
ATOM 730 C CA . ILE A 1 93 ? 3.754 7.501 10.155 1.00 55.03 93 ILE A CA 1
ATOM 731 C C . ILE A 1 93 ? 3.005 7.814 11.458 1.00 55.03 93 ILE A C 1
ATOM 733 O O . ILE A 1 93 ? 1.927 7.207 11.681 1.00 55.03 93 ILE A O 1
#

Organism: Balaenoptera physalus (NCBI:txid9770)

Radius of gyration: 13.59 Å; chains: 1; bounding box: 31×26×43 Å